Protein AF-A0A2E9I583-F1 (afdb_monomer_lite)

Secondary structure (DSSP, 8-state):
--GGGGGHHHHHHHHHHHHHHHHHHHHHHH--HHHHHHHHHHHHHHHH-------EEEE-SSSSEEEEEGGGEEEEE-TTS-EEEEEPTTHHHHHHHHHTT----

Structure (mmCIF, N/CA/C/O backbone):
data_AF-A0A2E9I583-F1
#
_entry.id   AF-A0A2E9I583-F1
#
loop_
_atom_site.group_PDB
_atom_site.id
_atom_site.type_symbol
_atom_site.label_atom_id
_atom_site.label_alt_id
_atom_site.label_comp_id
_atom_site.label_asym_id
_atom_site.label_entity_id
_atom_site.label_seq_id
_atom_site.pdbx_PDB_ins_code
_atom_site.Cartn_x
_atom_site.Cartn_y
_atom_site.Cartn_z
_atom_site.occupancy
_atom_site.B_iso_or_equiv
_atom_site.auth_seq_id
_atom_site.auth_comp_id
_atom_site.auth_asym_id
_atom_site.auth_atom_id
_atom_site.pdbx_PDB_model_num
ATOM 1 N N . MET A 1 1 ? -21.660 -10.602 41.482 1.00 66.12 1 MET A N 1
ATOM 2 C CA . MET A 1 1 ? -20.932 -10.301 40.230 1.00 66.12 1 MET A CA 1
ATOM 3 C C . MET A 1 1 ? -21.566 -9.082 39.576 1.00 66.12 1 MET A C 1
ATOM 5 O O . MET A 1 1 ? -22.792 -9.043 39.504 1.00 66.12 1 MET A O 1
ATOM 9 N N . PRO A 1 2 ? -20.788 -8.063 39.179 1.00 79.56 2 PRO A N 1
ATOM 10 C CA . PRO A 1 2 ? -21.334 -6.867 38.552 1.00 79.56 2 PRO A CA 1
ATOM 11 C C . PRO A 1 2 ? -21.999 -7.234 37.219 1.00 79.56 2 PRO A C 1
ATOM 13 O O . PRO A 1 2 ? -21.374 -7.767 36.309 1.00 79.56 2 PRO A O 1
ATOM 16 N N . ARG A 1 3 ? -23.296 -6.945 37.127 1.00 82.12 3 ARG A N 1
ATOM 17 C CA . ARG A 1 3 ? -24.204 -7.265 36.007 1.00 82.12 3 ARG A CA 1
ATOM 18 C C . ARG A 1 3 ? -23.731 -6.744 34.636 1.00 82.12 3 ARG A C 1
ATOM 20 O O . ARG A 1 3 ? -24.147 -7.269 33.612 1.00 82.12 3 ARG A O 1
ATOM 27 N N . TRP A 1 4 ? -22.822 -5.767 34.607 1.00 81.62 4 TRP A N 1
ATOM 28 C CA . TRP A 1 4 ? -22.259 -5.196 33.377 1.00 81.62 4 TRP A CA 1
ATOM 29 C C . TRP A 1 4 ? -21.280 -6.129 32.640 1.00 81.62 4 TRP A C 1
ATOM 31 O O . TRP A 1 4 ? -21.162 -6.060 31.421 1.00 81.62 4 TRP A O 1
ATOM 41 N N . VAL A 1 5 ? -20.651 -7.077 33.344 1.00 84.75 5 VAL A N 1
ATOM 42 C CA . VAL A 1 5 ? -19.732 -8.073 32.750 1.00 84.75 5 VAL A CA 1
ATOM 43 C C . VAL A 1 5 ? -20.462 -9.010 31.777 1.00 84.75 5 VAL A C 1
ATOM 45 O O . VAL A 1 5 ? -19.853 -9.581 30.881 1.00 84.75 5 VAL A O 1
ATOM 48 N N . TRP A 1 6 ? -21.786 -9.120 31.888 1.00 84.81 6 TRP A N 1
ATOM 49 C CA . TRP A 1 6 ? -22.600 -9.887 30.944 1.00 84.81 6 TRP A CA 1
ATOM 50 C C . TRP A 1 6 ? -22.709 -9.219 29.560 1.00 84.81 6 TRP A C 1
ATOM 52 O O . TRP A 1 6 ? -22.920 -9.902 28.564 1.00 84.81 6 TRP A O 1
ATOM 62 N N . PHE A 1 7 ? -22.501 -7.898 29.474 1.00 86.75 7 PHE A N 1
ATOM 63 C CA . PHE A 1 7 ? -22.514 -7.140 28.214 1.00 86.75 7 PHE A CA 1
ATOM 64 C C . PHE A 1 7 ? -21.142 -7.040 27.539 1.00 86.75 7 PHE A C 1
ATOM 66 O O . PHE A 1 7 ? -21.059 -6.637 26.380 1.00 86.75 7 PHE A O 1
ATOM 73 N N . LEU A 1 8 ? -20.071 -7.439 28.226 1.00 91.69 8 LEU A N 1
ATOM 74 C CA . LEU A 1 8 ? -18.707 -7.458 27.695 1.00 91.69 8 LEU A CA 1
ATOM 75 C C . LEU A 1 8 ? -18.562 -8.206 26.351 1.00 91.69 8 LEU A C 1
ATOM 77 O O . LEU A 1 8 ? -17.933 -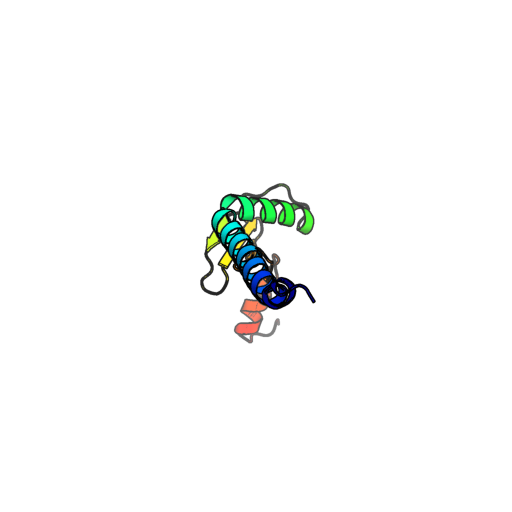7.643 25.456 1.00 91.69 8 LEU A O 1
ATOM 81 N N . PRO A 1 9 ? -19.151 -9.404 26.129 1.00 88.88 9 PRO A N 1
ATOM 82 C CA . PRO A 1 9 ? -19.051 -10.077 24.829 1.00 88.88 9 PRO A CA 1
ATOM 83 C C . PRO A 1 9 ? -19.754 -9.303 23.706 1.00 88.88 9 PRO A C 1
ATOM 85 O O . PRO A 1 9 ? -19.233 -9.221 22.596 1.00 88.88 9 PRO A O 1
ATOM 88 N N . VAL A 1 10 ? -20.901 -8.683 23.999 1.00 94.00 10 VAL A N 1
ATOM 89 C CA . VAL A 1 10 ? -21.640 -7.865 23.026 1.00 94.00 10 VAL A CA 1
ATOM 90 C C . VAL A 1 10 ? -20.845 -6.607 22.684 1.00 94.00 10 VAL A C 1
ATOM 92 O O . VAL A 1 10 ? -20.645 -6.309 21.509 1.00 94.00 10 VAL A O 1
ATOM 95 N N . GLY A 1 11 ? -20.319 -5.911 23.695 1.00 94.62 11 GLY A N 1
ATOM 96 C CA . GLY A 1 11 ? -19.440 -4.759 23.495 1.00 94.62 11 GLY A CA 1
ATOM 97 C C . GLY A 1 11 ? -18.187 -5.122 22.696 1.00 94.62 11 GLY A C 1
ATOM 98 O O . GLY A 1 11 ? -17.814 -4.395 21.780 1.00 94.62 11 GLY A O 1
ATOM 99 N N . GLY A 1 12 ? -17.586 -6.280 22.980 1.00 95.75 12 GLY A N 1
ATOM 100 C CA . GLY A 1 12 ? -16.440 -6.804 22.240 1.00 95.75 12 GLY A CA 1
ATOM 101 C C . GLY A 1 12 ? -16.746 -7.039 20.760 1.00 95.75 12 GLY A C 1
ATOM 102 O O . GLY A 1 12 ? -15.980 -6.594 19.909 1.00 95.75 12 GLY A O 1
ATOM 103 N N . LEU A 1 13 ? -17.882 -7.668 20.441 1.00 95.75 13 LEU A N 1
ATOM 104 C CA . LEU A 1 13 ? -18.317 -7.901 19.058 1.00 95.75 13 LEU A CA 1
ATOM 105 C C . LEU A 1 13 ? -18.593 -6.597 18.300 1.00 95.75 13 LEU A C 1
ATOM 107 O O . LEU A 1 13 ? -18.191 -6.464 17.141 1.00 95.75 13 LEU A O 1
ATOM 111 N N . VAL A 1 14 ? -19.241 -5.624 18.946 1.00 95.94 14 VAL A N 1
ATOM 112 C CA . VAL A 1 14 ? -19.504 -4.303 18.353 1.00 95.94 14 VAL A CA 1
ATOM 113 C C . VAL A 1 14 ? -18.193 -3.576 18.062 1.00 95.94 14 VAL A C 1
ATOM 115 O O . VAL A 1 14 ? -18.003 -3.068 16.958 1.00 95.94 14 VAL A O 1
ATOM 118 N N . LEU A 1 15 ? -17.260 -3.577 19.015 1.00 95.62 15 LEU A N 1
ATOM 119 C CA . LEU A 1 15 ? -15.966 -2.917 18.863 1.00 95.62 15 LEU A CA 1
ATOM 120 C C . LEU A 1 15 ? -15.120 -3.576 17.761 1.00 95.62 15 LEU A C 1
ATOM 122 O O . LEU A 1 15 ? -14.548 -2.879 16.927 1.00 95.62 15 LEU A O 1
ATOM 126 N N . LEU A 1 16 ? -15.103 -4.912 17.700 1.00 95.69 16 LEU A N 1
ATOM 127 C CA . LEU A 1 16 ? -14.458 -5.672 16.623 1.00 95.69 16 LEU A CA 1
ATOM 128 C C . LEU A 1 16 ? -15.027 -5.307 15.252 1.00 95.69 16 LEU A C 1
ATOM 130 O O . LEU A 1 16 ? -14.273 -5.025 14.323 1.00 95.69 16 LEU A O 1
ATOM 134 N N . SER A 1 17 ? -16.353 -5.271 15.138 1.00 92.88 17 SER A N 1
ATOM 135 C CA . SER A 1 17 ? -17.037 -4.945 13.885 1.00 92.88 17 SER A CA 1
ATOM 136 C C . SER A 1 17 ? -16.734 -3.515 13.437 1.00 92.88 17 SER A C 1
ATOM 138 O O . SER A 1 17 ? -16.440 -3.289 12.265 1.00 92.88 17 SER A O 1
ATOM 140 N N . ALA A 1 18 ? -16.727 -2.560 14.372 1.00 92.50 18 ALA A N 1
ATOM 141 C CA . ALA A 1 18 ? -16.363 -1.173 14.099 1.00 92.50 18 ALA A CA 1
ATOM 142 C C . ALA A 1 18 ? -14.909 -1.046 13.618 1.00 92.50 18 ALA A C 1
ATOM 144 O O . ALA A 1 18 ? -14.654 -0.362 12.630 1.00 92.50 18 ALA A O 1
ATOM 145 N N . ILE A 1 19 ? -13.962 -1.745 14.257 1.00 92.88 19 ILE A N 1
ATOM 146 C CA . ILE A 1 19 ? -12.548 -1.743 13.850 1.00 92.88 19 ILE A CA 1
ATOM 147 C C . ILE A 1 19 ? -12.379 -2.338 12.448 1.00 92.88 19 ILE A C 1
ATOM 149 O O . ILE A 1 19 ? -11.667 -1.764 11.625 1.00 92.88 19 ILE A O 1
ATOM 153 N N . ILE A 1 20 ? -13.030 -3.469 12.161 1.00 89.00 20 ILE A N 1
ATOM 154 C CA . ILE A 1 20 ? -12.951 -4.127 10.851 1.00 89.00 20 ILE A CA 1
ATOM 155 C C . ILE A 1 20 ? -13.566 -3.233 9.770 1.00 89.00 20 ILE A C 1
ATOM 157 O O . ILE A 1 20 ? -12.923 -2.984 8.753 1.00 89.00 20 ILE A O 1
ATOM 161 N N . GLY A 1 21 ? -14.769 -2.700 9.998 1.00 84.44 21 GLY A N 1
ATOM 162 C CA . GLY A 1 21 ? -15.440 -1.801 9.057 1.00 84.44 21 GLY A CA 1
ATOM 163 C C . GLY A 1 21 ? -14.640 -0.525 8.800 1.00 84.44 21 GLY A C 1
AT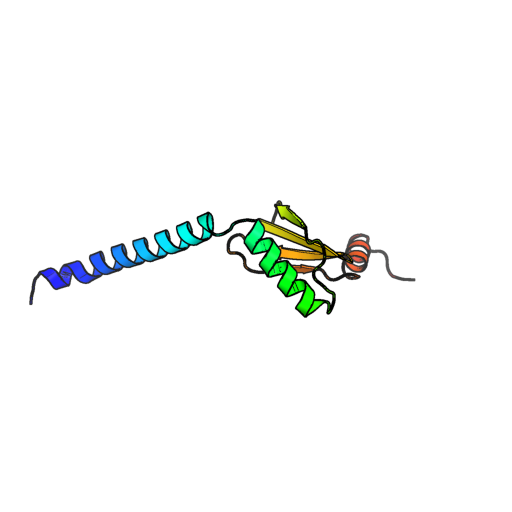OM 164 O O . GLY A 1 21 ? -14.438 -0.152 7.648 1.00 84.44 21 GLY A O 1
ATOM 165 N N . PHE A 1 22 ? -14.101 0.093 9.855 1.00 85.00 22 PHE A N 1
ATOM 166 C CA . PHE A 1 22 ? -13.234 1.264 9.734 1.00 85.00 22 PHE A CA 1
ATOM 167 C C . PHE A 1 22 ? -11.966 0.951 8.937 1.00 85.00 22 PHE A C 1
ATOM 169 O O . PHE A 1 22 ? -11.593 1.717 8.057 1.00 85.00 22 PHE A O 1
ATOM 176 N N . ARG A 1 23 ? -11.320 -0.197 9.179 1.00 78.75 23 ARG A N 1
ATOM 177 C CA . ARG A 1 23 ? -10.140 -0.627 8.413 1.00 78.75 23 ARG A CA 1
ATOM 178 C C . ARG A 1 23 ? -10.454 -0.868 6.940 1.00 78.75 23 ARG A C 1
ATOM 180 O O . ARG A 1 23 ? -9.669 -0.447 6.095 1.00 78.75 23 ARG A O 1
ATOM 187 N N . LEU A 1 24 ? -11.570 -1.527 6.636 1.00 75.19 24 LEU A N 1
ATOM 188 C CA . LEU A 1 24 ? -11.990 -1.806 5.261 1.00 75.19 24 LEU A CA 1
ATOM 189 C C . LEU A 1 24 ? -12.376 -0.523 4.516 1.00 75.19 24 LEU A C 1
ATOM 191 O O . LEU A 1 24 ? -11.954 -0.342 3.381 1.00 75.19 24 LEU A O 1
ATOM 195 N N . GLY A 1 25 ? -13.100 0.390 5.168 1.00 72.44 25 GLY A N 1
ATOM 196 C CA . GLY A 1 25 ? -13.414 1.703 4.602 1.00 72.44 25 GLY A CA 1
ATOM 197 C C . GLY A 1 25 ? -12.167 2.567 4.409 1.00 72.44 25 GLY A C 1
ATOM 198 O O . GLY A 1 25 ? -12.025 3.225 3.385 1.00 72.44 25 GLY A O 1
ATOM 199 N N . TRP A 1 26 ? -11.216 2.514 5.347 1.00 69.75 26 TRP A N 1
ATOM 200 C CA . TRP A 1 26 ? -9.937 3.215 5.220 1.00 69.75 26 TRP A CA 1
ATOM 201 C C . TRP A 1 26 ? -9.130 2.718 4.019 1.00 69.75 26 TRP A C 1
ATOM 203 O O . TRP A 1 26 ? -8.555 3.532 3.303 1.00 69.75 26 TRP A O 1
ATOM 213 N N . LEU A 1 27 ? -9.109 1.400 3.787 1.00 62.34 27 LEU A N 1
ATOM 214 C CA . LEU A 1 27 ? -8.507 0.788 2.601 1.00 62.34 27 LEU A CA 1
ATOM 215 C C . LEU A 1 27 ? -9.193 1.262 1.316 1.00 62.34 27 LEU A C 1
ATOM 217 O O . LEU A 1 27 ? -8.494 1.658 0.401 1.00 62.34 27 LEU A O 1
ATOM 221 N N . ASP A 1 28 ? -10.523 1.275 1.251 1.00 64.44 28 ASP A N 1
ATOM 222 C CA . ASP A 1 28 ? -11.254 1.675 0.035 1.00 64.44 28 ASP A CA 1
ATOM 223 C C . ASP A 1 28 ? -11.068 3.171 -0.296 1.00 64.44 28 ASP A C 1
ATOM 225 O O . ASP A 1 28 ? -10.964 3.536 -1.461 1.00 64.44 28 ASP A O 1
ATOM 229 N N . VAL A 1 29 ? -10.946 4.032 0.725 1.00 61.06 29 VAL A N 1
ATOM 230 C CA . VAL A 1 29 ? -10.713 5.481 0.556 1.00 61.06 29 VAL A CA 1
ATOM 231 C C . VAL A 1 29 ? -9.245 5.819 0.265 1.00 61.06 29 VAL A C 1
ATOM 233 O O . VAL A 1 29 ? -8.981 6.758 -0.477 1.00 61.06 29 VAL A O 1
ATOM 236 N N . HIS A 1 30 ? -8.283 5.090 0.842 1.00 57.41 30 HIS A N 1
ATOM 237 C CA . HIS A 1 30 ? -6.845 5.352 0.649 1.00 57.41 30 HIS A CA 1
ATOM 238 C C . HIS A 1 30 ? -6.192 4.480 -0.432 1.00 57.41 30 HIS A C 1
ATOM 240 O O . HIS A 1 30 ? -4.998 4.642 -0.695 1.00 57.41 30 HIS A O 1
ATOM 246 N N . LEU A 1 31 ? -6.930 3.573 -1.080 1.00 56.31 31 LEU A N 1
ATOM 247 C CA . LEU A 1 31 ? -6.523 2.958 -2.348 1.00 56.31 31 LEU A CA 1
ATOM 248 C C . LEU A 1 31 ? -6.688 3.986 -3.477 1.00 56.31 31 LEU A C 1
ATOM 250 O O . LEU A 1 31 ? -7.419 3.791 -4.442 1.00 56.31 31 LEU A O 1
ATOM 254 N N . ASP A 1 32 ? -5.979 5.101 -3.334 1.00 61.31 32 ASP A N 1
ATOM 255 C CA . ASP A 1 32 ? -5.809 6.074 -4.393 1.00 61.31 32 ASP A CA 1
ATOM 256 C C . ASP A 1 32 ? -4.959 5.400 -5.476 1.00 61.31 32 ASP A C 1
ATOM 258 O O . ASP A 1 32 ? -3.874 4.869 -5.197 1.00 61.31 32 ASP A O 1
ATOM 262 N N . GLU A 1 33 ? -5.478 5.347 -6.701 1.00 57.94 33 GLU A N 1
ATOM 263 C CA . GLU A 1 33 ? -4.869 4.617 -7.820 1.00 57.94 33 GLU A CA 1
ATOM 264 C C . GLU A 1 33 ? -3.398 5.029 -8.004 1.00 57.94 33 GLU A C 1
ATOM 266 O O . GLU A 1 33 ? -2.519 4.198 -8.242 1.00 57.94 33 GLU A O 1
ATOM 271 N N . SER A 1 34 ? -3.122 6.312 -7.769 1.00 64.44 34 SER A N 1
ATOM 272 C CA . SER A 1 34 ? -1.806 6.949 -7.774 1.00 64.44 34 SER A CA 1
ATOM 273 C C . SER A 1 34 ? -0.822 6.352 -6.752 1.00 64.44 34 SER A C 1
ATOM 275 O O . SER A 1 34 ? 0.310 6.015 -7.105 1.00 64.44 34 SER A O 1
ATOM 277 N N . THR A 1 35 ? -1.253 6.139 -5.505 1.00 68.25 35 THR A N 1
ATOM 278 C CA . THR 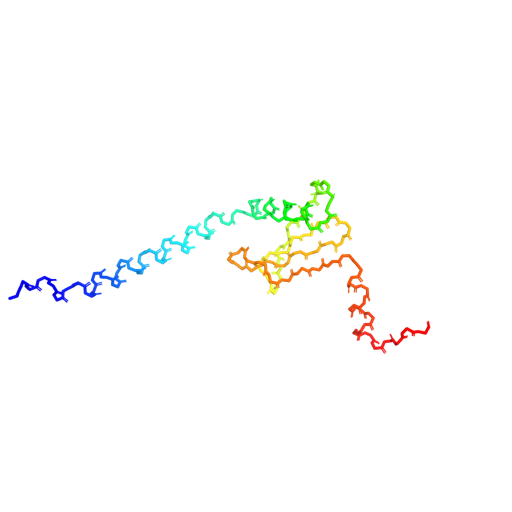A 1 35 ? -0.409 5.588 -4.427 1.00 68.25 35 THR A CA 1
ATOM 279 C C . THR A 1 35 ? -0.060 4.123 -4.688 1.00 68.25 35 THR A C 1
ATOM 281 O O . THR A 1 35 ? 1.067 3.683 -4.433 1.00 68.25 35 THR A O 1
ATOM 284 N N . ALA A 1 36 ? -1.007 3.358 -5.241 1.00 67.62 36 ALA A N 1
ATOM 285 C CA . ALA A 1 36 ? -0.756 1.982 -5.652 1.00 67.62 36 ALA A CA 1
ATOM 286 C C . ALA A 1 36 ? 0.276 1.929 -6.790 1.00 67.62 36 ALA A C 1
ATOM 288 O O . ALA A 1 36 ? 1.250 1.179 -6.698 1.00 67.62 36 ALA A O 1
ATOM 289 N N . ILE A 1 37 ? 0.116 2.759 -7.826 1.00 66.62 37 ILE A N 1
ATOM 290 C CA . ILE A 1 37 ? 1.063 2.832 -8.948 1.00 66.62 37 ILE A CA 1
ATOM 291 C C . ILE A 1 37 ? 2.470 3.183 -8.449 1.00 66.62 37 ILE A C 1
ATOM 293 O O . ILE A 1 37 ? 3.425 2.502 -8.819 1.00 66.62 37 ILE A O 1
ATOM 297 N N . GLU A 1 38 ? 2.614 4.169 -7.559 1.00 74.88 38 GLU A N 1
ATOM 298 C CA . GLU A 1 38 ? 3.924 4.578 -7.036 1.00 74.88 38 GLU A CA 1
ATOM 299 C C . GLU A 1 38 ? 4.599 3.468 -6.205 1.00 74.88 38 GLU A C 1
ATOM 301 O O . GLU A 1 38 ? 5.806 3.222 -6.323 1.00 74.88 38 GLU A O 1
ATOM 306 N N . ALA A 1 39 ? 3.828 2.741 -5.389 1.00 77.00 39 ALA A N 1
ATOM 307 C CA . ALA A 1 39 ? 4.337 1.611 -4.614 1.00 77.00 39 ALA A CA 1
ATOM 308 C C . ALA A 1 39 ? 4.856 0.479 -5.518 1.00 77.00 39 ALA A C 1
ATOM 310 O O . ALA A 1 39 ? 5.925 -0.090 -5.261 1.00 77.00 39 ALA A O 1
ATOM 311 N N . TYR A 1 40 ? 4.135 0.176 -6.601 1.00 72.88 40 TYR A N 1
ATOM 312 C CA . TYR A 1 40 ? 4.546 -0.836 -7.574 1.00 72.88 40 TYR A CA 1
ATOM 313 C C . TYR A 1 40 ? 5.660 -0.349 -8.514 1.00 72.88 40 TYR A C 1
ATOM 315 O O . TYR A 1 40 ? 6.518 -1.148 -8.881 1.00 72.88 40 TYR A O 1
ATOM 323 N N . ALA A 1 41 ? 5.759 0.949 -8.806 1.00 73.19 41 ALA A N 1
ATOM 324 C CA . ALA A 1 41 ? 6.905 1.527 -9.511 1.00 73.19 41 ALA A CA 1
ATOM 325 C C . ALA A 1 41 ? 8.204 1.376 -8.694 1.00 73.19 41 ALA A C 1
ATOM 327 O O . ALA A 1 41 ? 9.230 0.933 -9.213 1.00 73.19 41 ALA A O 1
ATOM 328 N N . LYS A 1 42 ? 8.154 1.626 -7.377 1.00 79.38 42 LYS A N 1
ATOM 329 C CA . LYS A 1 42 ? 9.283 1.358 -6.461 1.00 79.38 42 LYS A CA 1
ATOM 330 C C . LYS A 1 42 ? 9.631 -0.133 -6.395 1.00 79.38 42 LYS A C 1
ATOM 332 O O . LYS A 1 42 ? 10.805 -0.491 -6.294 1.00 79.38 42 LYS A O 1
ATOM 337 N N . ARG A 1 43 ? 8.627 -1.017 -6.456 1.00 75.38 43 ARG A N 1
ATOM 338 C CA . ARG A 1 43 ? 8.822 -2.476 -6.538 1.00 75.38 43 ARG A CA 1
ATOM 339 C C . ARG A 1 43 ? 9.540 -2.866 -7.834 1.00 75.38 43 ARG A C 1
ATOM 341 O O . ARG A 1 43 ? 10.501 -3.627 -7.771 1.00 75.38 43 ARG A O 1
ATOM 348 N N . TYR A 1 44 ? 9.131 -2.300 -8.968 1.00 68.81 44 TYR A N 1
ATOM 349 C CA . TYR A 1 44 ? 9.767 -2.516 -10.265 1.00 68.81 44 TYR A CA 1
ATOM 350 C C . TYR A 1 44 ? 11.246 -2.139 -10.250 1.00 68.81 44 TYR A C 1
ATOM 352 O O . TYR A 1 44 ? 12.066 -2.929 -10.713 1.00 68.81 44 TYR A O 1
ATOM 360 N N . MET A 1 45 ? 11.619 -1.001 -9.657 1.00 77.75 45 MET A N 1
ATOM 361 C CA . MET A 1 45 ? 13.035 -0.629 -9.541 1.00 77.75 45 MET A CA 1
ATOM 362 C C . MET A 1 45 ? 13.857 -1.687 -8.801 1.00 77.75 45 MET A C 1
ATOM 364 O O . MET A 1 45 ? 14.968 -2.011 -9.210 1.00 77.75 45 MET A O 1
ATOM 368 N N . ARG A 1 46 ? 13.306 -2.249 -7.716 1.00 79.19 46 ARG A N 1
ATOM 369 C CA . ARG A 1 46 ? 13.981 -3.303 -6.945 1.00 79.19 46 ARG A CA 1
ATOM 370 C C . ARG A 1 46 ? 14.094 -4.610 -7.725 1.00 79.19 46 ARG A C 1
ATOM 372 O O . ARG A 1 46 ? 15.114 -5.277 -7.619 1.00 79.19 46 ARG A O 1
ATOM 379 N N . ASP A 1 47 ? 13.057 -4.975 -8.476 1.00 74.94 47 ASP A N 1
ATOM 380 C CA . ASP A 1 47 ? 12.988 -6.264 -9.175 1.00 74.94 47 ASP A CA 1
ATOM 381 C C . ASP A 1 47 ? 13.715 -6.263 -10.533 1.00 74.94 47 ASP A C 1
ATOM 383 O O . ASP A 1 47 ? 14.169 -7.320 -10.977 1.00 74.94 47 ASP A O 1
ATOM 387 N N . SER A 1 48 ? 13.803 -5.107 -11.199 1.00 71.69 48 SER A N 1
ATOM 388 C CA . SER A 1 48 ? 14.417 -4.940 -12.527 1.00 71.69 48 SER A CA 1
ATOM 389 C C . SER A 1 48 ? 15.808 -4.299 -12.491 1.00 71.69 48 SER A C 1
ATOM 391 O O . SER A 1 48 ? 16.555 -4.434 -13.456 1.00 71.69 48 SER A O 1
ATOM 393 N N . GLY A 1 49 ? 16.157 -3.582 -11.414 1.00 64.44 49 GLY A N 1
ATOM 394 C CA . GLY A 1 49 ? 17.377 -2.769 -11.340 1.00 64.44 49 GLY A CA 1
ATOM 395 C C . GLY A 1 49 ? 17.352 -1.520 -12.234 1.00 64.44 49 GLY A C 1
ATOM 396 O O . GLY A 1 49 ? 18.375 -0.855 -12.383 1.00 64.44 49 GLY A O 1
ATOM 397 N N . SER A 1 50 ? 16.206 -1.204 -12.843 1.00 65.06 50 SER A N 1
ATOM 398 C CA . SER A 1 50 ? 16.007 -0.063 -13.741 1.00 65.06 50 SER A CA 1
ATOM 399 C C . SER A 1 50 ? 15.496 1.169 -12.968 1.00 65.06 50 SER A C 1
ATOM 401 O O . SER A 1 50 ? 14.806 0.998 -11.956 1.00 65.06 50 SER A O 1
ATOM 403 N N . PRO A 1 51 ? 15.813 2.412 -13.393 1.00 64.88 51 PRO A N 1
ATOM 404 C CA . PRO A 1 51 ? 15.213 3.620 -12.816 1.00 64.88 51 PRO A CA 1
ATOM 405 C C . PRO A 1 51 ? 13.679 3.608 -12.925 1.00 64.88 51 PRO A C 1
ATO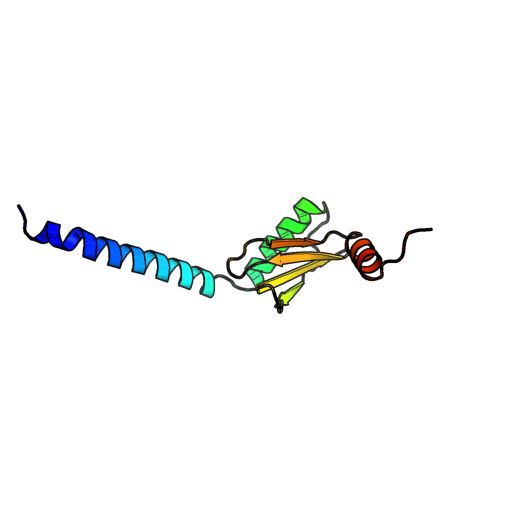M 407 O O . PRO A 1 51 ? 13.120 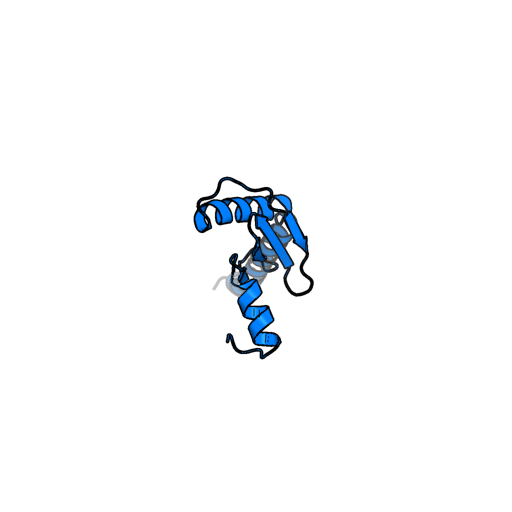2.826 -13.694 1.00 64.88 51 PRO A O 1
ATOM 410 N N . ILE A 1 52 ? 13.002 4.465 -12.141 1.00 61.56 52 ILE A N 1
ATOM 411 C CA . ILE A 1 52 ? 11.535 4.627 -12.188 1.00 61.56 52 ILE A CA 1
ATOM 412 C C . ILE A 1 52 ? 11.129 4.814 -13.651 1.00 61.56 52 ILE A C 1
ATOM 414 O O . ILE A 1 52 ? 11.451 5.831 -14.259 1.00 61.56 52 ILE A O 1
ATOM 418 N N . ALA A 1 53 ? 10.475 3.803 -14.215 1.00 63.50 53 ALA A N 1
ATOM 419 C CA . ALA A 1 53 ? 9.870 3.882 -15.532 1.00 63.50 53 ALA A CA 1
ATOM 420 C C . ALA A 1 53 ? 8.464 4.475 -15.392 1.00 63.50 53 ALA A C 1
ATOM 422 O O . ALA A 1 53 ? 7.851 4.343 -14.329 1.00 63.50 53 ALA A O 1
ATOM 423 N N . ASP A 1 54 ? 7.939 5.065 -16.468 1.00 64.62 54 ASP A N 1
ATOM 424 C CA . ASP A 1 54 ? 6.522 5.419 -16.556 1.00 64.62 54 ASP A CA 1
ATOM 425 C C . ASP A 1 54 ? 5.685 4.139 -16.442 1.00 64.62 54 ASP A C 1
ATOM 427 O O . ASP A 1 54 ? 5.509 3.378 -17.397 1.00 64.62 54 ASP A O 1
ATOM 431 N N . CYS A 1 55 ? 5.230 3.859 -15.223 1.00 71.25 55 CYS A N 1
ATOM 432 C CA . CYS A 1 55 ? 4.338 2.755 -14.930 1.00 71.25 55 CYS A CA 1
ATOM 433 C C . CYS A 1 55 ? 2.898 3.244 -15.070 1.00 71.25 55 CYS A C 1
ATOM 435 O O . CYS A 1 55 ? 2.510 4.251 -14.482 1.00 71.25 55 CYS A O 1
ATOM 437 N N . THR A 1 56 ? 2.089 2.505 -15.821 1.00 73.88 56 THR A N 1
ATOM 438 C CA . THR A 1 56 ? 0.667 2.804 -16.010 1.00 73.88 56 THR A CA 1
ATOM 439 C C . THR A 1 56 ? -0.177 1.766 -15.280 1.00 73.88 56 THR A C 1
ATOM 441 O O . THR A 1 56 ? 0.040 0.559 -15.412 1.00 73.88 56 THR A O 1
ATOM 444 N N . GLY A 1 57 ? -1.122 2.233 -14.464 1.00 70.56 57 GLY A N 1
ATOM 445 C CA . GLY A 1 57 ? -2.128 1.387 -13.827 1.00 70.56 57 GLY A CA 1
ATOM 446 C C . GLY A 1 57 ? -3.344 1.249 -14.735 1.00 70.56 57 GLY A C 1
ATOM 447 O O . GLY A 1 57 ? -3.923 2.250 -15.142 1.00 70.56 57 GLY A O 1
ATOM 448 N N . ILE A 1 58 ? -3.726 0.017 -15.061 1.00 71.50 58 ILE A N 1
ATOM 449 C CA . ILE A 1 58 ? -4.926 -0.290 -15.841 1.00 71.50 58 ILE A CA 1
ATOM 450 C C . ILE A 1 58 ? -5.848 -1.144 -14.963 1.00 71.50 58 ILE A C 1
ATOM 452 O O . ILE A 1 58 ? -5.383 -2.145 -14.407 1.00 71.50 58 ILE A O 1
ATOM 456 N N . PRO A 1 59 ? -7.142 -0.810 -14.825 1.00 69.19 59 PRO A N 1
ATOM 457 C CA . PRO A 1 59 ? -8.084 -1.669 -14.116 1.00 69.19 59 PRO A CA 1
ATOM 458 C C . PRO A 1 59 ? -8.203 -3.017 -14.839 1.00 69.19 59 PRO A C 1
ATOM 460 O O . PRO A 1 59 ? -8.424 -3.085 -16.050 1.00 69.19 59 PRO A O 1
ATOM 463 N N . GLY A 1 60 ? -8.017 -4.111 -14.103 1.00 64.50 60 GLY A N 1
ATOM 464 C CA . GLY A 1 60 ? -8.140 -5.458 -14.656 1.00 64.50 60 GLY A CA 1
ATOM 465 C C . GLY A 1 60 ? -9.591 -5.945 -14.638 1.00 64.50 60 GLY A C 1
ATOM 466 O O . GLY A 1 60 ? -10.370 -5.592 -13.761 1.00 64.50 60 GLY A O 1
ATOM 467 N N . GLN A 1 61 ? -9.966 -6.816 -15.581 1.00 59.34 61 GLN A N 1
ATOM 468 C CA . GLN A 1 61 ? -11.293 -7.457 -15.553 1.00 59.34 61 GLN A CA 1
ATOM 469 C C . GLN A 1 61 ? -11.370 -8.645 -14.574 1.00 59.34 61 GLN A C 1
ATOM 471 O O . GLN A 1 61 ? -12.433 -8.935 -14.039 1.00 59.34 61 GLN A O 1
ATOM 476 N N . MET A 1 62 ? -10.243 -9.324 -14.315 1.00 61.03 62 MET A N 1
ATOM 477 C CA . MET A 1 62 ? -10.140 -10.459 -13.371 1.00 61.03 62 MET A CA 1
ATOM 478 C C . MET A 1 62 ? -9.311 -10.141 -12.113 1.00 61.03 62 MET A C 1
ATOM 480 O O . MET A 1 62 ? -9.250 -10.943 -11.183 1.00 61.03 62 MET A O 1
ATOM 484 N N . VAL A 1 63 ? -8.648 -8.984 -12.080 1.00 66.62 63 VAL A N 1
ATOM 485 C CA . VAL A 1 63 ? -7.838 -8.486 -10.957 1.00 66.62 63 VAL A CA 1
ATOM 486 C C . VAL A 1 63 ? -8.147 -7.008 -10.759 1.00 66.62 63 VAL A C 1
ATOM 488 O O . VAL A 1 63 ? -8.552 -6.355 -11.708 1.00 66.62 63 VAL A O 1
ATOM 491 N N . TRP A 1 64 ? -7.971 -6.472 -9.552 1.00 67.06 64 TRP A N 1
ATOM 492 C CA . TRP A 1 64 ? -8.372 -5.092 -9.257 1.00 67.06 64 TRP A CA 1
ATOM 493 C C . TRP A 1 64 ? -7.548 -4.066 -10.040 1.00 67.06 64 TRP A C 1
ATOM 495 O O . TRP A 1 64 ? -8.116 -3.157 -10.635 1.00 67.06 64 TRP A O 1
ATOM 505 N N . LEU A 1 65 ? -6.229 -4.255 -10.108 1.00 71.81 65 LEU A N 1
ATOM 506 C CA . LEU A 1 65 ? -5.332 -3.329 -10.795 1.00 71.81 65 LEU A CA 1
ATOM 507 C C . LEU A 1 65 ? -4.183 -4.094 -11.456 1.00 71.81 65 LEU A C 1
ATOM 509 O O . LEU A 1 65 ? -3.596 -4.991 -10.851 1.00 71.81 65 LEU A O 1
ATOM 513 N N . VAL A 1 66 ? -3.857 -3.750 -12.697 1.00 78.75 66 VAL A N 1
ATOM 514 C CA . VAL A 1 66 ? -2.676 -4.240 -13.415 1.00 78.75 66 VAL A CA 1
ATOM 515 C C . VAL A 1 66 ? -1.724 -3.069 -13.605 1.00 78.75 66 VAL A C 1
ATOM 517 O O . VAL A 1 66 ? -2.049 -2.128 -14.322 1.00 78.75 66 VAL A O 1
ATOM 520 N N . VAL A 1 67 ? -0.549 -3.117 -12.984 1.00 76.31 67 VAL A N 1
ATOM 521 C CA . VAL A 1 67 ? 0.489 -2.093 -13.159 1.00 76.31 67 VAL A CA 1
ATOM 522 C C . VAL A 1 67 ? 1.467 -2.575 -14.222 1.00 76.31 67 VAL A C 1
ATOM 524 O O . VAL A 1 67 ? 2.171 -3.565 -14.018 1.00 76.31 67 VAL A O 1
ATOM 527 N N . ARG A 1 68 ? 1.490 -1.896 -15.369 1.00 78.50 68 ARG A N 1
ATOM 528 C CA . ARG A 1 68 ? 2.424 -2.162 -16.466 1.00 78.50 68 ARG A CA 1
ATOM 529 C C . ARG A 1 68 ? 3.593 -1.199 -16.359 1.00 78.50 68 ARG A C 1
ATOM 531 O O . ARG A 1 68 ? 3.391 0.010 -16.401 1.00 78.50 68 ARG A O 1
ATOM 538 N N . CYS A 1 69 ? 4.795 -1.738 -16.236 1.00 74.31 69 CYS A N 1
ATOM 539 C CA . CYS A 1 69 ? 6.033 -0.966 -16.240 1.00 74.31 69 CYS A CA 1
ATOM 540 C C . CYS A 1 69 ? 6.865 -1.334 -17.479 1.00 74.31 69 CYS A C 1
ATOM 542 O O . CYS A 1 69 ? 6.573 -2.317 -18.169 1.00 74.31 69 CYS A O 1
ATOM 544 N N . GLY A 1 70 ? 7.886 -0.526 -17.777 1.00 72.56 70 GLY A N 1
ATOM 545 C CA . GLY A 1 70 ? 8.745 -0.681 -18.955 1.00 72.56 70 GLY A CA 1
ATOM 546 C C . GLY A 1 70 ? 9.278 -2.104 -19.180 1.00 72.56 70 GLY A C 1
ATOM 547 O O . GLY A 1 70 ? 9.271 -2.947 -18.289 1.00 72.56 70 GLY A O 1
ATOM 548 N N . ALA A 1 71 ? 9.728 -2.382 -20.407 1.00 71.88 71 ALA A N 1
ATOM 549 C CA . ALA A 1 71 ? 10.223 -3.691 -20.858 1.00 71.88 71 ALA A CA 1
ATOM 550 C C . ALA A 1 71 ? 9.209 -4.859 -20.818 1.00 71.88 71 ALA A C 1
ATOM 552 O O . ALA A 1 71 ? 9.600 -5.992 -21.067 1.00 71.88 71 ALA A O 1
ATOM 553 N N . GLY A 1 72 ? 7.915 -4.614 -20.574 1.00 72.75 72 GLY A N 1
ATOM 554 C CA . GLY A 1 72 ? 6.881 -5.662 -20.591 1.00 72.75 72 GLY A CA 1
ATOM 555 C C . GLY A 1 72 ? 6.671 -6.356 -19.244 1.00 72.75 72 GLY A C 1
ATOM 556 O O . GLY A 1 72 ? 6.259 -7.514 -19.206 1.00 72.75 72 GLY A O 1
ATOM 557 N N . TRP A 1 73 ? 6.967 -5.663 -18.143 1.00 75.69 73 TRP A N 1
ATOM 558 C CA . TRP A 1 73 ? 6.625 -6.124 -16.800 1.00 75.69 73 TRP A CA 1
ATOM 559 C C . TRP A 1 73 ? 5.163 -5.823 -16.477 1.00 75.69 73 TRP A C 1
ATOM 561 O O . TRP A 1 73 ? 4.706 -4.693 -16.658 1.00 75.69 73 TRP A O 1
ATOM 571 N N . GLU A 1 74 ? 4.447 -6.807 -15.932 1.00 81.44 74 GLU A N 1
ATOM 572 C CA . GLU A 1 74 ? 3.063 -6.625 -15.479 1.00 81.44 74 GLU A CA 1
ATOM 573 C C . GLU A 1 74 ? 2.889 -7.129 -14.044 1.00 81.44 74 GLU A C 1
ATOM 575 O O . GLU A 1 74 ? 3.190 -8.280 -13.726 1.00 81.44 74 GLU A O 1
ATOM 580 N N . TYR A 1 75 ? 2.363 -6.277 -13.170 1.00 79.56 75 TYR A N 1
ATOM 581 C CA . TYR A 1 75 ? 2.045 -6.614 -11.786 1.00 79.56 75 TYR A CA 1
ATOM 582 C C . TYR A 1 75 ? 0.531 -6.664 -11.618 1.00 79.56 75 TYR A C 1
ATOM 584 O O . TYR A 1 75 ? -0.152 -5.652 -11.747 1.00 79.56 75 TYR A O 1
ATOM 592 N N . HIS A 1 76 ? -0.001 -7.843 -11.315 1.00 80.06 76 HIS A N 1
ATOM 593 C CA . HIS A 1 76 ? -1.421 -8.041 -11.054 1.00 80.06 76 HIS A CA 1
ATOM 594 C C . HIS A 1 76 ? -1.686 -7.913 -9.562 1.00 80.06 76 HIS A C 1
ATOM 596 O O . HIS A 1 76 ? -1.195 -8.712 -8.761 1.00 80.06 76 HIS A O 1
ATOM 602 N N . VAL A 1 77 ? -2.501 -6.935 -9.199 1.00 75.56 77 VAL A N 1
ATOM 603 C CA . VAL A 1 77 ? -2.792 -6.543 -7.826 1.00 75.56 77 VAL A CA 1
ATOM 604 C C . VAL A 1 77 ? -4.251 -6.861 -7.506 1.00 75.56 77 VAL A C 1
ATOM 606 O O . VAL A 1 77 ? -5.161 -6.648 -8.310 1.00 75.56 77 VAL A O 1
ATOM 609 N N . ASN A 1 78 ? -4.489 -7.424 -6.325 1.00 77.62 78 ASN A N 1
ATOM 610 C CA . ASN A 1 78 ? -5.828 -7.683 -5.809 1.00 77.62 78 ASN A CA 1
ATOM 611 C C . ASN A 1 78 ? -6.452 -6.416 -5.200 1.00 77.62 78 ASN A C 1
ATOM 613 O O . ASN A 1 78 ? -5.767 -5.428 -4.964 1.00 77.62 78 ASN A O 1
ATOM 617 N N . ARG A 1 79 ? -7.751 -6.472 -4.883 1.00 69.81 79 ARG A N 1
ATOM 618 C CA . ARG A 1 79 ? -8.517 -5.338 -4.328 1.00 69.81 79 ARG A CA 1
ATOM 619 C C . ARG A 1 79 ? -8.041 -4.839 -2.958 1.00 69.81 79 ARG A C 1
ATOM 621 O O . ARG A 1 79 ? -8.484 -3.805 -2.492 1.00 69.81 79 ARG A O 1
ATOM 628 N N . PHE A 1 80 ? -7.127 -5.561 -2.324 1.00 67.50 80 PHE A N 1
ATOM 629 C CA . PHE A 1 80 ? -6.516 -5.193 -1.050 1.00 67.50 80 PHE A CA 1
ATOM 630 C C . PHE A 1 80 ? -5.074 -4.687 -1.228 1.00 67.50 80 PHE A C 1
ATOM 632 O O . PHE A 1 80 ? -4.320 -4.640 -0.260 1.00 67.50 80 PHE A O 1
ATOM 639 N N . GLY A 1 81 ? -4.652 -4.370 -2.459 1.00 65.56 81 GLY A N 1
ATOM 640 C CA . GLY A 1 81 ? -3.294 -3.906 -2.762 1.00 65.56 81 GLY A CA 1
ATOM 641 C C . GLY A 1 81 ? -2.231 -5.011 -2.771 1.00 65.56 81 GLY A C 1
ATOM 642 O O . GLY A 1 81 ? -1.047 -4.724 -2.931 1.00 65.56 81 GLY A O 1
ATOM 643 N N . GLY A 1 82 ? -2.622 -6.278 -2.620 1.00 72.88 82 GLY A N 1
ATOM 644 C CA . GLY A 1 82 ? -1.712 -7.420 -2.591 1.00 72.88 82 GLY A CA 1
ATOM 645 C C . GLY A 1 82 ? -1.379 -7.964 -3.980 1.00 72.88 82 GLY A C 1
ATOM 646 O O . GLY A 1 82 ? -2.260 -8.148 -4.820 1.00 72.88 82 GLY A O 1
ATOM 647 N N . LEU A 1 83 ? -0.108 -8.289 -4.203 1.00 77.38 83 LEU A N 1
ATOM 648 C CA . LEU A 1 83 ? 0.379 -8.876 -5.448 1.00 77.38 83 LEU A CA 1
ATOM 649 C C . LEU A 1 83 ? -0.147 -10.312 -5.620 1.00 77.38 83 LEU A C 1
ATOM 651 O O . LEU A 1 83 ? 0.077 -11.172 -4.770 1.00 77.38 83 LEU A O 1
ATOM 655 N N . LYS A 1 84 ? -0.838 -10.580 -6.730 1.00 82.12 84 LYS A N 1
ATOM 656 C CA . LYS A 1 84 ? -1.301 -11.919 -7.124 1.00 82.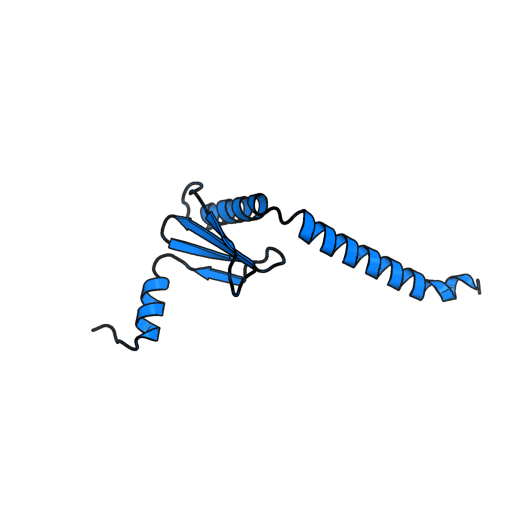12 84 LYS A CA 1
ATOM 657 C C . LYS A 1 84 ? -0.317 -12.601 -8.061 1.00 82.12 84 LYS A C 1
ATOM 659 O O . LYS A 1 84 ? 0.084 -13.730 -7.799 1.00 82.12 84 LYS A O 1
ATOM 664 N N . HIS A 1 85 ? 0.072 -11.914 -9.130 1.00 78.00 85 HIS A N 1
ATOM 665 C CA . HIS A 1 85 ? 1.000 -12.428 -10.132 1.00 78.00 85 HIS A CA 1
ATOM 666 C C . HIS A 1 85 ? 1.918 -11.322 -10.639 1.00 78.00 85 HIS A C 1
ATOM 668 O O . HIS A 1 85 ? 1.513 -10.167 -10.742 1.00 78.00 85 HIS A O 1
ATOM 674 N N . VAL A 1 86 ? 3.149 -11.706 -10.965 1.00 81.19 86 VAL A N 1
ATOM 675 C CA . VAL A 1 86 ? 4.120 -10.869 -11.670 1.00 81.19 86 VAL A CA 1
ATOM 676 C C . VAL A 1 86 ? 4.397 -11.551 -12.993 1.00 81.19 86 VAL A C 1
ATOM 678 O O . VAL A 1 86 ? 4.708 -12.739 -13.000 1.00 81.19 86 VAL A O 1
ATOM 681 N N . PHE A 1 87 ? 4.295 -10.809 -14.084 1.00 78.44 87 PHE A N 1
ATOM 682 C CA . PHE A 1 87 ? 4.787 -11.226 -15.384 1.00 78.44 87 PHE A CA 1
ATOM 683 C C . PHE A 1 87 ? 6.099 -10.523 -15.660 1.00 78.44 87 PHE A C 1
ATOM 685 O O . PHE A 1 87 ? 6.177 -9.292 -15.611 1.00 78.44 87 PHE A O 1
ATOM 692 N N . ARG A 1 88 ? 7.122 -11.325 -15.948 1.00 78.50 88 ARG A N 1
ATOM 693 C CA . ARG A 1 88 ? 8.427 -10.828 -16.367 1.00 78.50 88 ARG A CA 1
ATOM 694 C C . ARG A 1 88 ? 8.525 -10.725 -17.896 1.00 78.50 88 ARG A C 1
ATOM 696 O O . ARG A 1 88 ? 7.903 -11.522 -18.608 1.00 78.50 88 ARG A O 1
ATOM 703 N N . PRO A 1 89 ? 9.358 -9.805 -18.413 1.00 70.75 89 PRO A N 1
ATOM 704 C CA . PRO A 1 89 ? 9.719 -9.762 -19.824 1.00 70.75 89 PRO A CA 1
ATOM 705 C C . PRO A 1 89 ? 10.274 -11.118 -20.256 1.00 70.75 89 PRO A C 1
ATOM 707 O O . PRO A 1 89 ? 11.147 -11.668 -19.588 1.00 70.75 89 PRO A O 1
ATOM 710 N N . GLY A 1 90 ? 9.760 -11.662 -21.357 1.00 68.75 90 GLY A N 1
ATOM 711 C CA . GLY A 1 90 ? 10.150 -12.978 -21.878 1.00 68.75 90 GLY A CA 1
ATOM 712 C C . GLY A 1 90 ? 9.187 -14.117 -21.527 1.00 68.75 90 GLY A C 1
ATOM 713 O O . GLY A 1 90 ? 8.992 -15.001 -22.355 1.00 68.75 90 GLY A O 1
ATOM 714 N N . GLU A 1 91 ? 8.471 -14.063 -20.396 1.00 67.69 91 GLU A N 1
ATOM 715 C CA . GLU A 1 91 ? 7.487 -15.109 -20.050 1.00 67.69 91 GLU A CA 1
ATOM 716 C C . GLU A 1 91 ? 6.228 -15.066 -20.934 1.00 67.69 91 GLU A C 1
ATOM 718 O O . GLU A 1 91 ? 5.546 -16.077 -21.124 1.00 67.69 91 GLU A O 1
ATOM 723 N N . HIS A 1 92 ? 5.909 -13.898 -21.501 1.00 63.53 92 HIS A N 1
ATOM 724 C CA . HIS A 1 92 ? 4.719 -13.705 -22.334 1.00 63.53 92 HIS A CA 1
ATOM 725 C C . HIS A 1 92 ? 4.799 -14.491 -23.656 1.00 63.53 92 HIS A C 1
ATOM 727 O O . HIS A 1 92 ? 3.812 -15.093 -24.087 1.00 63.53 92 HIS A O 1
ATOM 733 N N . GLY A 1 93 ? 5.991 -14.545 -24.264 1.00 59.22 93 GLY A N 1
ATOM 734 C CA . GLY A 1 93 ? 6.241 -15.308 -25.491 1.00 59.22 93 GLY A CA 1
ATOM 735 C C . GLY A 1 93 ? 6.122 -16.816 -25.271 1.00 59.22 93 GLY A C 1
ATOM 736 O O . GLY A 1 93 ? 5.499 -17.511 -26.074 1.00 59.22 93 GLY A O 1
ATOM 737 N N . ASP A 1 94 ? 6.624 -17.310 -24.137 1.00 59.69 94 ASP A N 1
ATOM 738 C CA . ASP A 1 94 ? 6.546 -18.728 -23.778 1.00 59.69 94 ASP A CA 1
ATOM 739 C C . ASP A 1 94 ? 5.114 -19.184 -23.460 1.00 59.69 94 ASP A C 1
ATOM 741 O O . ASP A 1 94 ? 4.736 -20.311 -23.792 1.00 59.69 94 ASP A O 1
ATOM 745 N N . ARG A 1 95 ? 4.275 -18.323 -22.863 1.00 61.56 95 ARG A N 1
ATOM 746 C CA . ARG A 1 95 ? 2.868 -18.662 -22.586 1.00 61.56 95 ARG A CA 1
ATOM 747 C C . ARG A 1 95 ? 2.017 -18.713 -23.858 1.00 61.56 95 ARG A C 1
ATOM 749 O O . ARG A 1 95 ? 1.210 -19.632 -23.988 1.00 61.56 95 ARG A O 1
ATOM 756 N N . LEU A 1 96 ? 2.213 -17.776 -24.788 1.00 58.69 96 LEU A N 1
ATOM 757 C CA . LEU A 1 96 ? 1.536 -17.786 -26.092 1.00 58.69 96 LEU A CA 1
ATOM 758 C C . LEU A 1 96 ? 1.940 -19.006 -26.929 1.00 58.69 96 LEU A C 1
ATOM 760 O O . LEU A 1 96 ? 1.075 -19.644 -27.524 1.00 58.69 96 LEU A O 1
ATOM 764 N N . GLN A 1 97 ? 3.222 -19.389 -26.923 1.00 59.06 97 GLN A N 1
ATOM 765 C CA . GLN A 1 97 ? 3.683 -20.612 -27.596 1.00 59.06 97 GLN A CA 1
ATOM 766 C C . GLN A 1 97 ? 3.108 -21.882 -26.952 1.00 59.06 97 GLN A C 1
ATOM 768 O O . GLN A 1 97 ? 2.686 -22.802 -27.654 1.00 59.06 97 GLN A O 1
ATOM 773 N N . ARG A 1 98 ? 3.025 -21.926 -25.614 1.00 59.88 98 ARG A N 1
ATOM 774 C CA . ARG A 1 98 ? 2.441 -23.064 -24.888 1.00 59.88 98 ARG A CA 1
ATOM 775 C C . ARG A 1 98 ? 0.936 -23.208 -25.140 1.00 59.88 98 ARG A C 1
ATOM 777 O O . ARG A 1 98 ? 0.461 -24.335 -25.224 1.00 59.88 98 ARG A O 1
ATOM 784 N N . SER A 1 99 ? 0.191 -22.108 -25.296 1.00 59.97 99 SER A N 1
ATOM 785 C CA . SER A 1 99 ? -1.246 -22.166 -25.615 1.00 59.97 99 SER A CA 1
ATOM 786 C C . SER A 1 99 ? -1.527 -22.556 -27.068 1.00 59.97 99 SER A C 1
ATOM 788 O O . SER A 1 99 ? -2.538 -23.198 -27.333 1.00 59.97 99 SER A O 1
ATOM 790 N N . THR A 1 100 ? -0.626 -22.228 -28.000 1.00 64.38 100 THR A N 1
ATOM 791 C CA . THR A 1 100 ? -0.725 -22.661 -29.406 1.00 64.38 100 THR A CA 1
ATOM 792 C C . THR A 1 100 ? -0.186 -24.071 -29.654 1.00 64.38 100 THR A C 1
ATOM 794 O O . THR A 1 100 ? -0.249 -24.548 -30.784 1.00 64.38 100 THR A O 1
ATOM 797 N N . GLY A 1 101 ? 0.319 -24.762 -28.623 1.00 60.78 101 GLY A N 1
ATOM 798 C CA . GLY A 1 101 ? 0.753 -26.158 -28.722 1.00 60.78 101 GLY A CA 1
ATOM 799 C C . GLY A 1 101 ? 1.872 -26.395 -29.740 1.00 60.78 101 GLY A C 1
ATOM 800 O O . GLY A 1 101 ? 1.998 -27.506 -30.251 1.00 60.78 101 GLY A O 1
ATOM 801 N N . ARG A 1 102 ? 2.666 -25.369 -30.076 1.00 60.19 102 ARG A N 1
ATOM 802 C CA . ARG A 1 102 ? 3.706 -25.483 -31.102 1.00 60.19 102 ARG A CA 1
ATOM 803 C C . ARG A 1 102 ? 5.061 -25.767 -30.443 1.00 60.19 102 ARG A C 1
ATOM 805 O O . ARG A 1 102 ? 5.566 -24.895 -29.736 1.00 60.19 102 ARG A O 1
ATOM 812 N N . PRO A 1 103 ? 5.649 -26.965 -30.624 1.00 57.53 103 PRO A N 1
ATOM 813 C CA . PRO A 1 103 ? 6.969 -27.270 -30.083 1.00 57.53 103 PRO A CA 1
ATOM 814 C C . PRO A 1 103 ? 8.044 -26.415 -30.767 1.00 57.53 103 PRO A C 1
ATOM 816 O O . PRO A 1 103 ? 7.966 -26.165 -31.971 1.00 57.53 103 PRO A O 1
ATOM 819 N N . ARG A 1 104 ? 9.044 -25.969 -29.991 1.00 58.09 104 ARG A N 1
ATOM 820 C CA . ARG A 1 104 ? 10.254 -25.324 -30.520 1.00 58.09 104 ARG A CA 1
ATOM 821 C C . ARG A 1 104 ? 11.029 -26.361 -31.342 1.00 58.09 104 ARG A C 1
ATOM 823 O O . ARG A 1 104 ? 11.534 -27.320 -30.764 1.00 58.09 104 ARG A O 1
ATOM 830 N N . THR A 1 105 ? 11.079 -26.175 -32.656 1.00 61.06 105 THR A N 1
ATOM 831 C CA . THR A 1 105 ? 12.040 -26.830 -33.559 1.00 61.06 105 THR A CA 1
ATOM 832 C C . THR A 1 105 ? 13.237 -25.928 -33.767 1.00 61.06 105 THR A C 1
ATOM 834 O O . THR A 1 105 ? 12.982 -24.721 -33.989 1.00 61.06 105 THR A O 1
#

pLDDT: mean 73.21, std 10.73, range [56.31, 95.94]

Foldseek 3Di:
DPPCVVCVVVVVVVVVVVVVVVVVVCQVVPVPVVVLLVVVLVVCCVVVVDHRFPWDWDQDPVAGIWIAGPLGWIFGAHSNSDTDDIDDRPVVVVVVCVVVVPDDD

Sequence (105 aa):
MPRWVWFLPVGGLVLLSAIIGFRLGWLDVHLDESTAIEAYAKRYMRDSGSPIADCTGIPGQMVWLVVRCGAGWEYHVNRFGGLKHVFRPGEHGDRLQRSTGRPRT

Radius of gyration: 21.75 Å; chains: 1; bounding box: 42×34×74 Å